Protein AF-A0A1X7BLP3-F1 (afdb_monomer_lite)

Sequence (59 aa):
MAEKLSAEEVSKDKFFAQLSTISAEMIEEHGKDFATGALIMAAQWIAQGRMGADAPTEH

Secondary structure (DSSP, 8-state):
------HHHHHHHHHHHHHHHHHHHHHHHH-HHHHHHHHHHHHHHHHTT-TTS------

Radius of gyration: 15.45 Å; chains: 1; bounding box: 35×36×38 Å

Structure (mmCIF, N/CA/C/O backbone):
data_AF-A0A1X7BLP3-F1
#
_entry.id   AF-A0A1X7BLP3-F1
#
loop_
_atom_site.group_PDB
_atom_site.id
_atom_site.type_symbol
_atom_site.label_atom_id
_atom_site.label_alt_id
_atom_site.label_comp_id
_atom_site.label_asym_id
_atom_site.label_entity_id
_atom_site.label_seq_id
_atom_site.pdbx_PDB_ins_code
_atom_site.Cartn_x
_atom_site.Cartn_y
_atom_site.Cartn_z
_atom_site.occupancy
_atom_site.B_iso_or_equiv
_atom_site.auth_seq_id
_atom_site.auth_comp_id
_atom_site.auth_asym_id
_atom_site.auth_atom_id
_atom_site.pdbx_PDB_model_num
ATOM 1 N N . MET A 1 1 ? -13.551 13.270 -21.863 1.00 36.41 1 MET A N 1
ATOM 2 C CA . MET A 1 1 ? -13.538 11.990 -22.599 1.00 36.41 1 MET A CA 1
ATOM 3 C C . MET A 1 1 ? -13.533 10.902 -21.549 1.00 36.41 1 MET A C 1
ATOM 5 O O . MET A 1 1 ? -12.708 10.984 -20.657 1.00 36.41 1 MET A O 1
ATOM 9 N N . ALA A 1 2 ? -14.495 9.980 -21.568 1.00 49.56 2 ALA A N 1
ATOM 10 C CA . ALA A 1 2 ? -14.460 8.832 -20.670 1.00 49.56 2 ALA A CA 1
ATOM 11 C C . ALA A 1 2 ? -13.359 7.896 -21.178 1.00 49.56 2 ALA A C 1
ATOM 13 O O . ALA A 1 2 ? -13.576 7.145 -22.131 1.00 49.56 2 ALA A O 1
ATOM 14 N N . GLU A 1 3 ? -12.161 8.024 -20.612 1.00 53.72 3 GLU A N 1
ATOM 15 C CA . GLU A 1 3 ? -11.122 7.012 -20.742 1.00 53.72 3 GLU A CA 1
ATOM 16 C C . GLU A 1 3 ? -11.740 5.715 -20.223 1.00 53.72 3 GLU A C 1
ATOM 18 O O . GLU A 1 3 ? -12.038 5.567 -19.040 1.00 53.72 3 GLU A O 1
ATOM 23 N N . LYS A 1 4 ? -12.072 4.809 -21.152 1.00 54.69 4 LYS A N 1
ATOM 24 C CA . LYS A 1 4 ? -12.305 3.406 -20.822 1.00 54.69 4 LYS A CA 1
ATOM 25 C C . LYS A 1 4 ? -11.103 3.010 -19.986 1.00 54.69 4 LYS A C 1
ATOM 27 O O . LYS A 1 4 ? -10.024 2.943 -20.568 1.00 54.69 4 LYS A O 1
ATOM 32 N N . LEU A 1 5 ? -11.313 2.798 -18.685 1.00 58.00 5 LEU A N 1
ATOM 33 C CA . LEU A 1 5 ? -10.312 2.259 -17.772 1.00 58.00 5 LEU A CA 1
ATOM 34 C C . LEU A 1 5 ? -9.546 1.192 -18.543 1.00 58.00 5 LEU A C 1
ATOM 36 O O . LEU A 1 5 ? -10.135 0.171 -18.926 1.00 58.00 5 LEU A O 1
ATOM 40 N N . SER A 1 6 ? -8.297 1.490 -18.904 1.00 66.56 6 SER A N 1
ATOM 41 C CA . SER A 1 6 ? -7.522 0.558 -19.718 1.00 66.56 6 SER A CA 1
ATOM 42 C C . SER A 1 6 ? -7.449 -0.750 -18.929 1.00 66.56 6 SER A C 1
ATOM 44 O O . SER A 1 6 ? -7.517 -0.731 -17.698 1.00 66.56 6 SER A O 1
ATOM 46 N N . ALA A 1 7 ? -7.333 -1.910 -19.578 1.00 72.31 7 ALA A N 1
ATOM 47 C CA . ALA A 1 7 ? -7.240 -3.185 -18.849 1.00 72.31 7 ALA A CA 1
ATOM 48 C C . ALA A 1 7 ? -6.134 -3.152 -17.766 1.00 72.31 7 ALA A C 1
ATOM 50 O O . ALA A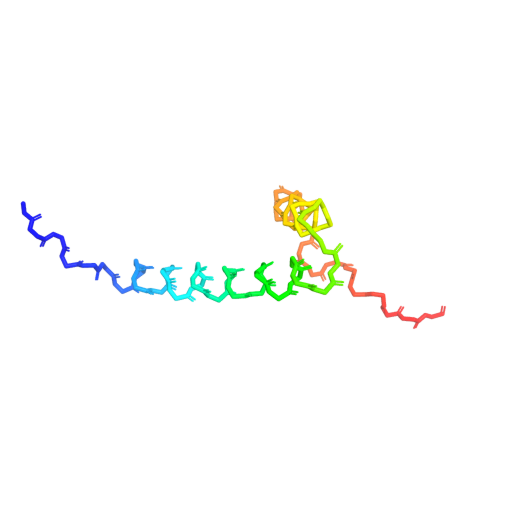 1 7 ? -6.232 -3.806 -16.729 1.00 72.31 7 ALA A O 1
ATOM 51 N N . GLU A 1 8 ? -5.120 -2.315 -17.985 1.00 73.38 8 GLU A N 1
ATOM 52 C CA . GLU A 1 8 ? -4.071 -1.963 -17.033 1.00 73.38 8 GLU A CA 1
ATOM 53 C C . GLU A 1 8 ? -4.566 -1.208 -15.791 1.00 73.38 8 GLU A C 1
ATOM 55 O O . GLU A 1 8 ? -4.100 -1.495 -14.693 1.00 73.38 8 GLU A O 1
ATOM 60 N N . GLU A 1 9 ? -5.496 -0.264 -15.923 1.00 78.50 9 GLU A N 1
ATOM 61 C CA . GLU A 1 9 ? -6.073 0.475 -14.792 1.00 78.50 9 GLU A CA 1
ATOM 62 C C . GLU A 1 9 ? -6.958 -0.422 -13.934 1.00 78.50 9 GLU A C 1
ATOM 64 O O . GLU A 1 9 ? -6.826 -0.415 -12.715 1.00 78.50 9 GLU A O 1
ATOM 69 N N . VAL A 1 10 ? -7.778 -1.271 -14.561 1.00 82.69 10 VAL A N 1
ATOM 70 C CA . VAL A 1 10 ? -8.589 -2.271 -13.844 1.00 82.69 10 VAL A CA 1
ATOM 71 C C . VAL A 1 10 ? -7.696 -3.269 -13.105 1.00 82.69 10 VAL A C 1
ATOM 73 O O . VAL A 1 10 ? -7.971 -3.645 -11.966 1.00 82.69 10 VAL A O 1
ATOM 76 N N . SER A 1 11 ? -6.600 -3.692 -13.741 1.00 83.38 11 SER A N 1
ATOM 77 C CA . SER A 1 11 ? -5.614 -4.571 -13.115 1.00 83.38 11 SER A CA 1
ATOM 78 C C . SER A 1 11 ? -4.956 -3.896 -11.909 1.00 83.38 11 SER A C 1
ATOM 80 O O . SER A 1 11 ? -4.933 -4.472 -10.823 1.00 83.38 11 SER A O 1
ATOM 82 N N . LYS A 1 12 ? -4.489 -2.649 -12.063 1.00 83.62 12 LYS A N 1
ATOM 83 C CA . LYS A 1 12 ? -3.893 -1.861 -10.973 1.00 83.62 12 LYS A CA 1
ATOM 84 C C . LYS A 1 12 ? -4.865 -1.682 -9.812 1.00 83.62 12 LYS A C 1
ATOM 86 O O . LYS A 1 12 ? -4.486 -1.965 -8.680 1.00 83.62 12 LYS A O 1
ATOM 91 N N . ASP A 1 13 ? -6.104 -1.288 -10.083 1.00 88.31 13 ASP A N 1
ATOM 92 C CA . ASP A 1 13 ? -7.134 -1.090 -9.061 1.00 88.31 13 ASP A CA 1
ATOM 93 C C . ASP A 1 13 ? -7.375 -2.367 -8.238 1.00 88.31 13 ASP A C 1
ATOM 95 O O . ASP A 1 13 ? -7.370 -2.331 -7.009 1.00 88.31 13 ASP A O 1
ATOM 99 N N . LYS A 1 14 ? -7.420 -3.537 -8.892 1.00 90.50 14 LYS A N 1
ATOM 100 C CA . LYS A 1 14 ? -7.525 -4.837 -8.208 1.00 90.50 14 LYS A CA 1
ATOM 101 C C . LYS A 1 14 ? -6.352 -5.114 -7.256 1.00 90.50 14 LYS A C 1
ATOM 103 O O . LYS A 1 14 ? -6.551 -5.725 -6.202 1.00 90.50 14 LYS A O 1
ATOM 108 N N . PHE A 1 15 ? -5.130 -4.726 -7.619 1.00 89.81 15 PHE A N 1
ATOM 109 C CA . PHE A 1 15 ? -3.971 -4.865 -6.729 1.00 89.81 15 PHE A CA 1
ATOM 110 C C . PHE A 1 15 ? -4.010 -3.853 -5.583 1.00 89.81 15 PHE A C 1
ATOM 112 O O . PHE A 1 15 ? -3.696 -4.219 -4.454 1.00 89.81 15 PHE A O 1
ATOM 119 N N . PHE A 1 16 ? -4.455 -2.622 -5.838 1.00 88.44 16 PHE A N 1
ATOM 120 C CA . PHE A 1 16 ? -4.670 -1.619 -4.794 1.00 88.44 16 PHE A CA 1
ATOM 121 C C . PHE A 1 16 ? -5.730 -2.062 -3.782 1.00 88.44 16 PHE A C 1
ATOM 123 O O . PHE A 1 16 ? -5.508 -1.935 -2.580 1.00 88.44 16 PHE A O 1
ATOM 130 N N . ALA A 1 17 ? -6.837 -2.643 -4.246 1.00 91.56 17 ALA A N 1
ATOM 131 C CA . ALA A 1 17 ? -7.879 -3.185 -3.382 1.00 91.56 17 ALA A CA 1
ATOM 132 C C . ALA A 1 17 ? -7.338 -4.301 -2.475 1.00 91.56 17 ALA A C 1
ATOM 134 O O . ALA A 1 17 ? -7.525 -4.250 -1.264 1.00 91.56 17 ALA A O 1
ATOM 135 N N . GLN A 1 18 ? -6.593 -5.261 -3.036 1.00 93.12 18 GLN A N 1
ATOM 136 C CA . GLN A 1 18 ? -5.952 -6.322 -2.248 1.00 93.12 18 GLN A CA 1
ATOM 137 C C . GLN A 1 18 ? -4.938 -5.771 -1.243 1.00 93.12 18 GLN A C 1
ATOM 139 O O . GLN A 1 18 ? -4.940 -6.186 -0.088 1.00 93.12 18 GLN A O 1
ATOM 144 N N . LEU A 1 19 ? -4.098 -4.817 -1.657 1.00 90.75 19 LEU A N 1
ATOM 145 C CA . LEU A 1 19 ? -3.131 -4.185 -0.764 1.00 90.75 19 LEU A CA 1
ATOM 146 C C . LEU A 1 19 ? -3.841 -3.470 0.388 1.00 90.75 19 LEU A C 1
ATOM 148 O O . LEU A 1 19 ? -3.394 -3.561 1.528 1.00 90.75 19 LEU A O 1
ATOM 152 N N . SER A 1 20 ? -4.964 -2.805 0.111 1.00 91.12 20 SER A N 1
ATOM 153 C CA . SER A 1 20 ? -5.787 -2.161 1.133 1.00 91.12 20 SER A CA 1
ATOM 154 C C . SER A 1 20 ? -6.369 -3.170 2.120 1.00 91.12 20 SER A C 1
ATOM 156 O O . SER A 1 20 ? -6.344 -2.903 3.318 1.00 91.12 20 SER A O 1
ATOM 158 N N . THR A 1 21 ? -6.876 -4.311 1.646 1.00 94.12 21 THR A N 1
ATOM 159 C CA . THR A 1 21 ? -7.398 -5.378 2.513 1.00 94.12 21 THR A CA 1
ATOM 160 C C . THR A 1 21 ? -6.310 -5.911 3.439 1.00 94.12 21 THR A C 1
ATOM 162 O O . THR A 1 21 ? -6.483 -5.863 4.650 1.00 94.12 21 THR A O 1
ATOM 165 N N . ILE A 1 22 ? -5.152 -6.282 2.889 1.00 92.56 22 ILE A N 1
ATOM 166 C CA . ILE A 1 22 ? -4.020 -6.799 3.676 1.00 92.56 22 ILE A CA 1
ATOM 167 C C . ILE A 1 22 ? -3.531 -5.751 4.684 1.00 92.56 22 ILE A C 1
ATOM 169 O O . ILE A 1 22 ? -3.220 -6.065 5.830 1.00 92.56 22 ILE A O 1
ATOM 173 N N . SER A 1 23 ? -3.496 -4.480 4.276 1.00 92.06 23 SER A N 1
ATOM 174 C CA . SER A 1 23 ? -3.142 -3.380 5.174 1.00 92.06 23 SER A CA 1
ATOM 175 C C . SER A 1 23 ? -4.137 -3.258 6.325 1.00 92.06 23 SER A C 1
ATOM 177 O O . SER A 1 23 ? -3.715 -3.049 7.455 1.00 92.06 23 SER A O 1
ATOM 179 N N . ALA A 1 24 ? -5.440 -3.394 6.063 1.00 93.31 24 ALA A N 1
ATOM 180 C CA . ALA A 1 24 ? -6.470 -3.350 7.097 1.00 93.31 24 ALA A CA 1
ATOM 181 C C . ALA A 1 24 ? -6.342 -4.523 8.081 1.00 93.31 24 ALA A C 1
ATOM 183 O O . ALA A 1 24 ? -6.354 -4.287 9.286 1.00 93.31 24 ALA A O 1
ATOM 184 N N . GLU A 1 25 ? -6.112 -5.742 7.585 1.00 94.88 25 GLU A N 1
ATOM 185 C CA . GLU A 1 25 ? -5.863 -6.930 8.416 1.00 94.88 25 GLU A CA 1
ATOM 186 C C . GLU A 1 25 ? -4.638 -6.726 9.323 1.00 94.88 25 GLU A C 1
ATOM 188 O O . GLU A 1 25 ? -4.706 -6.923 10.535 1.00 94.88 25 GLU A O 1
ATOM 193 N N . MET A 1 26 ? -3.536 -6.209 8.770 1.00 94.31 26 MET A N 1
ATOM 194 C CA . MET A 1 26 ? -2.333 -5.881 9.544 1.00 94.31 26 MET A CA 1
ATOM 195 C C . MET A 1 26 ? -2.580 -4.798 10.605 1.00 94.31 26 MET A C 1
ATOM 197 O O . MET A 1 26 ? -1.980 -4.849 11.679 1.00 94.31 26 MET A O 1
ATOM 201 N N . ILE A 1 27 ? -3.433 -3.807 10.318 1.00 94.81 27 ILE A N 1
ATOM 202 C CA . ILE A 1 27 ? -3.803 -2.761 11.283 1.00 94.81 27 ILE A CA 1
ATOM 203 C C . ILE A 1 27 ? -4.640 -3.353 12.421 1.00 94.81 27 ILE A C 1
ATOM 205 O O . ILE A 1 27 ? -4.404 -2.987 13.571 1.00 94.81 27 ILE A O 1
ATOM 209 N N . GLU A 1 28 ? -5.595 -4.234 12.119 1.00 95.44 28 GLU A N 1
ATOM 210 C CA . GLU A 1 28 ? -6.429 -4.893 13.131 1.00 95.44 28 GLU A CA 1
ATOM 211 C C . GLU A 1 28 ? -5.607 -5.788 14.063 1.00 95.44 28 GLU A C 1
ATOM 213 O O . GLU A 1 28 ? -5.790 -5.718 15.277 1.00 95.44 28 GLU A O 1
ATOM 218 N N . GLU A 1 29 ? -4.673 -6.579 13.529 1.00 94.56 29 GLU A N 1
ATOM 219 C CA . GLU A 1 29 ? -3.903 -7.531 14.341 1.00 94.56 29 GLU A CA 1
ATOM 220 C C . GLU A 1 29 ? -2.703 -6.904 15.067 1.00 94.56 29 GLU A C 1
ATOM 222 O O . GLU A 1 29 ? -2.406 -7.256 16.211 1.00 94.56 29 GLU A O 1
ATOM 227 N N . HIS A 1 30 ? -1.993 -5.971 14.425 1.00 92.31 30 HIS A N 1
ATOM 228 C CA . HIS A 1 30 ? -0.701 -5.464 14.912 1.00 92.31 30 HIS A CA 1
ATOM 229 C C . HIS A 1 30 ? -0.655 -3.946 15.116 1.00 92.31 30 HIS A C 1
ATOM 231 O O . HIS A 1 30 ? 0.321 -3.421 15.659 1.00 92.31 30 HIS A O 1
ATOM 237 N N . GLY A 1 31 ? -1.698 -3.226 14.709 1.00 92.75 31 GLY A N 1
ATOM 238 C CA . GLY A 1 31 ? -1.779 -1.778 14.822 1.00 92.75 31 GLY A CA 1
ATOM 239 C C . GLY A 1 31 ? -1.236 -1.023 13.608 1.00 92.75 31 GLY A C 1
ATOM 240 O O . GLY A 1 31 ? -0.502 -1.525 12.751 1.00 92.75 31 GLY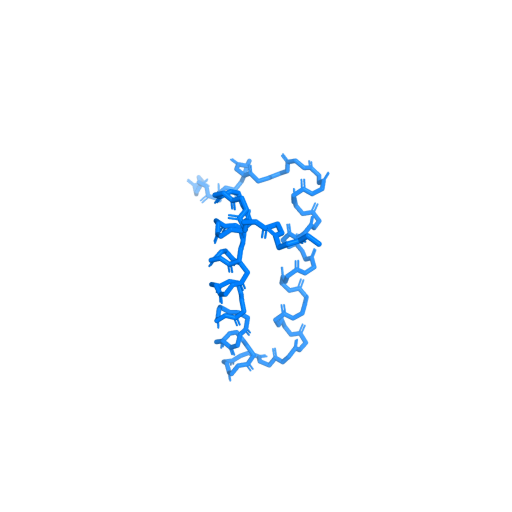 A O 1
ATOM 241 N N . LYS A 1 32 ? -1.613 0.254 13.545 1.00 92.50 32 LYS A N 1
ATOM 242 C CA . LYS A 1 32 ? -1.359 1.128 12.394 1.00 92.50 32 LYS A CA 1
ATOM 243 C C . LYS A 1 32 ? 0.119 1.385 12.119 1.00 92.50 32 LYS A C 1
ATOM 245 O O . LYS A 1 32 ? 0.519 1.439 10.953 1.00 92.50 32 LYS A O 1
ATOM 250 N N . ASP A 1 33 ? 0.921 1.549 13.163 1.00 93.62 33 ASP A N 1
ATOM 251 C CA . ASP A 1 33 ? 2.352 1.828 13.041 1.00 93.62 33 ASP A CA 1
ATOM 252 C C . ASP A 1 33 ? 3.102 0.661 12.392 1.00 93.62 33 ASP A C 1
ATOM 254 O O . ASP A 1 33 ? 3.911 0.876 11.486 1.00 93.62 33 ASP A O 1
ATOM 258 N N . PHE A 1 34 ? 2.761 -0.575 12.775 1.00 91.69 34 PHE A N 1
ATOM 259 C CA . PHE A 1 34 ? 3.313 -1.777 12.155 1.00 91.69 34 PHE A CA 1
ATOM 260 C C . PHE A 1 34 ? 2.933 -1.856 10.676 1.00 91.69 34 PHE A C 1
ATOM 262 O O . PHE A 1 34 ? 3.809 -1.997 9.820 1.00 91.69 34 PHE A O 1
ATOM 269 N N . ALA A 1 35 ? 1.643 -1.700 10.363 1.00 93.75 35 ALA A N 1
ATOM 270 C CA . ALA A 1 35 ? 1.170 -1.815 8.991 1.00 93.75 35 ALA A CA 1
ATOM 271 C C . ALA A 1 35 ? 1.816 -0.780 8.060 1.00 93.75 35 ALA A C 1
ATOM 273 O O . ALA A 1 35 ? 2.279 -1.106 6.967 1.00 93.75 35 ALA A O 1
ATOM 274 N N . THR A 1 36 ? 1.926 0.460 8.533 1.00 92.94 36 THR A N 1
ATOM 275 C CA . THR A 1 36 ? 2.583 1.546 7.799 1.00 92.94 36 THR A CA 1
ATOM 276 C C . THR A 1 36 ? 4.065 1.240 7.569 1.00 92.94 36 THR A C 1
ATOM 278 O O . THR A 1 36 ? 4.552 1.375 6.447 1.00 92.94 36 THR A O 1
ATOM 281 N N . GLY A 1 37 ? 4.783 0.779 8.599 1.00 93.25 37 GLY A N 1
ATOM 282 C CA . GLY A 1 37 ? 6.197 0.413 8.488 1.00 93.25 37 GLY A CA 1
ATOM 283 C C . GLY A 1 37 ? 6.447 -0.732 7.503 1.00 93.25 37 GLY A C 1
ATOM 284 O O . GLY A 1 37 ? 7.351 -0.643 6.671 1.00 93.25 37 GLY A O 1
ATOM 285 N N . ALA A 1 38 ? 5.614 -1.773 7.535 1.00 92.31 38 ALA A N 1
ATOM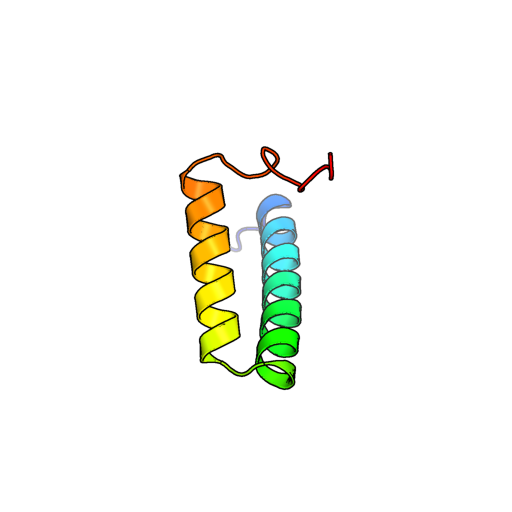 286 C CA . ALA A 1 38 ? 5.710 -2.913 6.626 1.00 92.31 38 ALA A CA 1
ATOM 287 C C . ALA A 1 38 ? 5.494 -2.512 5.155 1.00 92.31 38 ALA A C 1
ATOM 289 O O . ALA A 1 38 ? 6.253 -2.939 4.283 1.00 92.31 38 ALA A O 1
ATOM 290 N N . LEU A 1 39 ? 4.525 -1.636 4.871 1.00 90.75 39 LEU A N 1
ATOM 291 C CA . LEU A 1 39 ? 4.284 -1.122 3.517 1.00 90.75 39 LEU A CA 1
ATOM 292 C C . LEU A 1 39 ? 5.438 -0.247 3.010 1.00 90.75 39 LEU A C 1
ATOM 294 O O . LEU A 1 39 ? 5.834 -0.362 1.849 1.00 90.75 39 LEU A O 1
ATOM 298 N N . ILE A 1 40 ? 6.012 0.597 3.874 1.00 91.94 40 ILE A N 1
ATOM 299 C CA . ILE A 1 40 ? 7.193 1.406 3.534 1.00 91.94 40 ILE A CA 1
ATOM 300 C C . ILE A 1 40 ? 8.388 0.498 3.214 1.00 91.94 40 ILE A C 1
ATOM 302 O O . ILE A 1 40 ? 9.069 0.714 2.211 1.00 91.94 40 ILE A O 1
ATOM 306 N N . MET A 1 41 ? 8.615 -0.548 4.012 1.00 92.19 41 MET A N 1
ATOM 307 C CA . MET A 1 41 ? 9.673 -1.534 3.766 1.00 92.19 41 MET A CA 1
ATOM 308 C C . MET A 1 41 ? 9.465 -2.276 2.443 1.00 92.19 41 MET A C 1
ATOM 310 O O . MET A 1 41 ? 10.402 -2.395 1.652 1.00 92.19 41 MET A O 1
ATOM 314 N N . ALA A 1 42 ? 8.235 -2.708 2.152 1.00 89.38 42 ALA A N 1
ATOM 315 C CA . ALA A 1 42 ? 7.896 -3.333 0.877 1.00 89.38 42 ALA A CA 1
ATOM 316 C C . ALA A 1 42 ? 8.183 -2.394 -0.308 1.00 89.38 42 ALA A C 1
ATOM 318 O O . ALA A 1 42 ? 8.809 -2.805 -1.286 1.00 89.38 42 ALA A O 1
ATOM 319 N N . ALA A 1 43 ? 7.815 -1.113 -0.200 1.00 89.56 43 ALA A N 1
ATOM 320 C CA . ALA A 1 43 ? 8.131 -0.102 -1.207 1.00 89.56 43 ALA A CA 1
ATOM 321 C C . ALA A 1 43 ? 9.648 0.095 -1.385 1.00 89.56 43 ALA A C 1
ATOM 323 O O . ALA A 1 43 ? 10.135 0.169 -2.515 1.00 89.56 43 ALA A O 1
ATOM 324 N N . GLN A 1 44 ? 10.420 0.118 -0.294 1.00 89.62 44 GLN A N 1
ATOM 325 C CA . GLN A 1 44 ? 11.882 0.203 -0.355 1.00 89.62 44 GLN A CA 1
ATOM 326 C C . GLN A 1 44 ? 12.522 -1.036 -0.989 1.00 89.62 44 GLN A C 1
ATOM 328 O O . GLN A 1 44 ? 13.524 -0.903 -1.692 1.00 89.62 44 GLN A O 1
ATOM 333 N N . TRP A 1 45 ? 11.980 -2.236 -0.775 1.00 86.81 45 TRP A N 1
ATOM 334 C CA . TRP A 1 45 ? 12.459 -3.448 -1.445 1.00 86.81 45 TRP A CA 1
ATOM 335 C C . TRP A 1 45 ? 12.195 -3.428 -2.947 1.00 86.81 45 TRP A C 1
ATOM 337 O O . TRP A 1 45 ? 13.079 -3.826 -3.707 1.00 86.81 45 TRP A O 1
ATOM 347 N N . ILE A 1 46 ? 11.038 -2.918 -3.380 1.00 86.69 46 ILE A N 1
ATOM 348 C CA . ILE A 1 46 ? 10.735 -2.698 -4.804 1.00 86.69 46 ILE A CA 1
ATOM 349 C C . ILE A 1 46 ? 11.741 -1.717 -5.400 1.00 86.69 46 ILE A C 1
ATOM 351 O O . ILE A 1 46 ? 12.373 -2.020 -6.409 1.00 86.69 46 ILE A O 1
ATOM 355 N N . ALA A 1 47 ? 11.931 -0.565 -4.752 1.00 88.19 47 ALA A N 1
ATOM 356 C CA . ALA A 1 47 ? 12.840 0.478 -5.220 1.00 88.19 47 ALA A CA 1
ATOM 357 C C . ALA A 1 47 ? 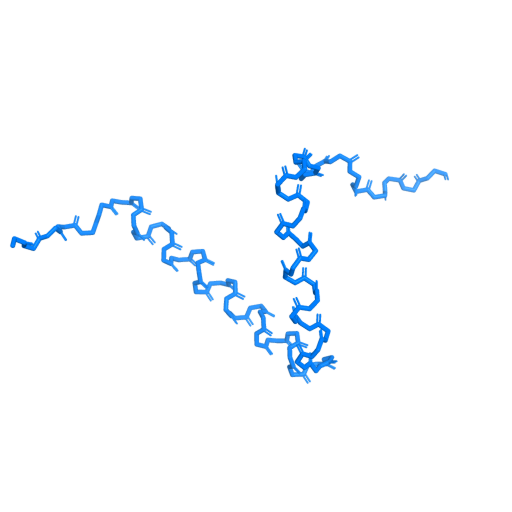14.301 0.002 -5.299 1.00 88.19 47 ALA A C 1
ATOM 359 O O . ALA A 1 47 ? 15.037 0.417 -6.188 1.00 88.19 47 ALA A O 1
ATOM 360 N N . GLN A 1 48 ? 14.714 -0.889 -4.394 1.00 87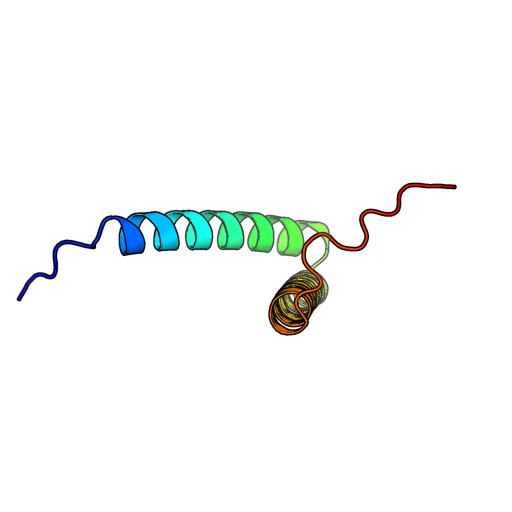.81 48 GLN A N 1
ATOM 361 C CA . GLN A 1 48 ? 16.046 -1.497 -4.399 1.00 87.81 48 GLN A CA 1
ATOM 362 C C . GLN A 1 48 ? 16.169 -2.721 -5.322 1.00 87.81 48 GLN A C 1
ATOM 364 O O . GLN A 1 48 ? 17.249 -3.300 -5.399 1.00 87.81 48 GLN A O 1
ATOM 369 N N . GLY A 1 49 ? 15.096 -3.153 -5.995 1.00 84.75 49 GLY A N 1
ATOM 370 C CA . GLY A 1 49 ? 15.112 -4.348 -6.846 1.00 84.75 49 GLY A CA 1
ATOM 371 C C . GLY A 1 49 ? 15.340 -5.657 -6.079 1.00 84.75 49 GLY A C 1
ATOM 372 O O . GLY A 1 49 ? 15.800 -6.635 -6.658 1.00 84.75 49 GLY A O 1
ATOM 373 N N . ARG A 1 50 ? 15.037 -5.689 -4.774 1.00 73.62 50 ARG A N 1
ATOM 374 C CA . ARG A 1 50 ? 15.248 -6.853 -3.890 1.00 73.62 50 ARG A CA 1
ATOM 375 C C . ARG A 1 50 ? 14.055 -7.810 -3.833 1.00 73.62 50 ARG A C 1
ATOM 377 O O . ARG A 1 50 ? 14.109 -8.802 -3.107 1.00 73.62 50 ARG A O 1
ATOM 384 N N . MET A 1 51 ? 12.982 -7.539 -4.579 1.00 63.88 51 MET A N 1
ATOM 385 C CA . MET A 1 51 ? 11.837 -8.447 -4.667 1.00 63.88 51 MET A CA 1
ATOM 386 C C . MET A 1 51 ? 12.254 -9.767 -5.332 1.00 63.88 51 MET A C 1
ATOM 388 O O . MET A 1 51 ? 12.425 -9.828 -6.545 1.00 63.88 51 MET A O 1
ATOM 392 N N . GLY A 1 52 ? 12.431 -10.811 -4.516 1.00 58.47 52 GLY A N 1
ATOM 393 C CA . GLY A 1 52 ? 12.780 -12.168 -4.951 1.00 58.47 52 GLY A CA 1
ATOM 394 C C . GLY A 1 52 ? 14.182 -12.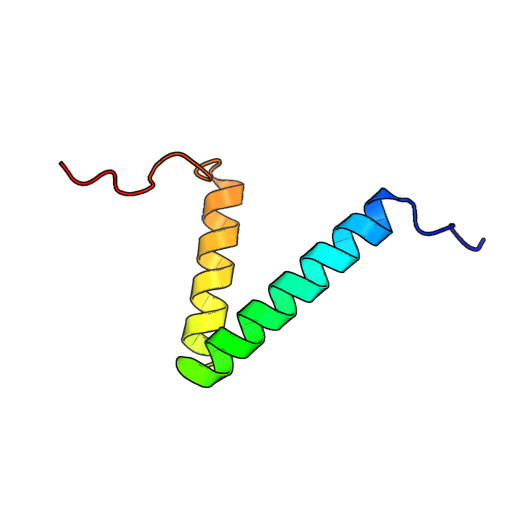655 -4.566 1.00 58.47 52 GLY A C 1
ATOM 395 O O . GLY A 1 52 ? 14.497 -13.802 -4.861 1.00 58.47 52 GLY A O 1
ATOM 396 N N . ALA A 1 53 ? 15.013 -11.834 -3.910 1.00 52.78 53 ALA A N 1
ATOM 397 C CA . ALA A 1 53 ? 16.409 -12.195 -3.622 1.00 52.78 53 ALA A CA 1
ATOM 398 C C . ALA A 1 53 ? 16.658 -12.855 -2.252 1.00 52.78 53 ALA A C 1
ATOM 400 O O . ALA A 1 53 ? 17.744 -13.371 -2.042 1.00 52.78 53 ALA A O 1
ATOM 401 N N . ASP A 1 54 ? 15.687 -12.867 -1.339 1.00 51.22 54 ASP A N 1
ATOM 402 C CA . ASP A 1 54 ? 15.856 -13.489 -0.018 1.00 51.22 54 ASP A CA 1
ATOM 403 C C . ASP A 1 54 ? 14.476 -13.883 0.533 1.00 51.22 54 ASP A C 1
ATOM 405 O O . ASP A 1 54 ? 13.903 -13.240 1.411 1.00 51.22 54 ASP A O 1
ATOM 409 N N . ALA A 1 55 ? 13.888 -14.945 -0.021 1.00 48.84 55 ALA A N 1
ATOM 410 C CA . ALA A 1 55 ? 13.215 -15.856 0.895 1.00 48.84 55 ALA A CA 1
ATOM 411 C C . ALA A 1 55 ? 14.355 -16.475 1.714 1.00 48.84 55 ALA A C 1
ATOM 413 O O . ALA A 1 55 ? 15.315 -16.925 1.084 1.00 48.84 55 ALA A O 1
ATOM 414 N N . PRO A 1 56 ? 14.312 -16.489 3.057 1.00 48.88 56 PRO A N 1
ATOM 415 C CA . PRO A 1 56 ? 15.273 -17.261 3.820 1.00 48.88 56 PRO A CA 1
ATOM 416 C C . PRO A 1 56 ? 15.027 -18.730 3.467 1.00 48.88 56 PRO A C 1
ATOM 418 O O . PRO A 1 56 ? 14.193 -19.406 4.063 1.00 48.88 56 PRO A O 1
ATOM 421 N N . THR A 1 57 ? 15.704 -19.226 2.435 1.00 50.28 57 THR A N 1
ATOM 422 C CA . THR A 1 57 ? 16.025 -20.640 2.348 1.00 50.28 57 THR A CA 1
ATOM 423 C C . THR A 1 57 ? 16.934 -20.896 3.528 1.00 50.28 57 THR A C 1
ATOM 425 O O . THR A 1 57 ? 18.109 -20.536 3.504 1.00 50.28 57 THR A O 1
ATOM 428 N N . GLU A 1 58 ? 16.323 -21.415 4.587 1.00 52.03 58 GLU A N 1
ATOM 429 C CA . GLU A 1 58 ? 17.003 -21.990 5.734 1.00 52.03 58 GLU A CA 1
ATOM 430 C C . GLU A 1 58 ? 18.168 -22.858 5.247 1.00 52.03 58 GLU A C 1
ATOM 432 O O . GLU A 1 58 ? 17.985 -23.729 4.389 1.00 52.03 58 GLU A O 1
ATOM 437 N N . HIS A 1 59 ? 19.362 -22.599 5.776 1.00 41.94 59 HIS A N 1
ATOM 438 C CA . HIS A 1 59 ? 20.507 -23.490 5.670 1.00 41.94 59 HIS A CA 1
ATOM 439 C C . HIS A 1 59 ? 21.273 -23.513 6.992 1.00 41.94 59 HIS A C 1
ATOM 441 O O . HIS A 1 59 ? 21.308 -22.462 7.672 1.00 41.94 59 HIS A O 1
#

pLDDT: mean 79.95, std 17.18, range [36.41, 95.44]

Organism: NCBI:txid475083

Foldseek 3Di:
DPPPCPVVNVVVVVVVVVLVVVLVVCCVPPNNVRSVVVVVVVVVCVVVVVVPVDPPPDD